Protein AF-A0AA41VBD5-F1 (afdb_monomer_lite)

pLDDT: mean 84.79, std 8.58, range [61.47, 95.75]

Foldseek 3Di:
DKDKDKDFAAWDDCPVVVVVCVVCVVVVLVVCCVVPVVVSVVCVVVCVVVVVVDDDIDGPWMWMWIDDPPDPDTPPDTGTDPDDDD

Secondary structure (DSSP, 8-state):
-EEEEEEEEEEE--HHHHHHHHHHHHHHHHHHHHH-HHHHHHHHHHHHHHHHT----EEEEEEEEEEETT-S---S--EEES----

Sequence (86 aa):
IVTREAVYDGVKDSTSKALLVDRVLPFAQRYIYKSCPDKYLQLKPSVVENLSQLQIVVVNKLSYRYNLEGCKTASNKYLKCRCLLQ

Structure (mmCIF, N/CA/C/O backbone):
data_AF-A0AA41VBD5-F1
#
_entry.id   AF-A0AA41VBD5-F1
#
loop_
_atom_site.group_PDB
_atom_site.id
_atom_site.type_symbol
_atom_site.label_atom_id
_atom_site.label_alt_id
_atom_site.label_comp_id
_atom_site.label_asym_id
_atom_site.label_entity_id
_atom_site.label_seq_id
_atom_site.pdbx_PDB_ins_code
_atom_site.Cartn_x
_atom_site.Cartn_y
_atom_site.Cartn_z
_atom_site.occupancy
_atom_site.B_iso_or_equiv
_atom_site.auth_seq_id
_atom_site.auth_comp_id
_atom_site.auth_asym_id
_atom_site.auth_atom_id
_atom_site.pdbx_PDB_model_num
ATOM 1 N N . ILE A 1 1 ? 18.233 -11.402 10.777 1.00 66.81 1 ILE A N 1
ATOM 2 C CA . ILE A 1 1 ? 16.793 -11.350 10.416 1.00 66.81 1 ILE A CA 1
ATOM 3 C C . ILE A 1 1 ? 16.674 -11.646 8.920 1.00 66.81 1 ILE A C 1
ATOM 5 O O . ILE A 1 1 ? 17.580 -11.273 8.181 1.00 66.81 1 ILE A O 1
ATOM 9 N N . VAL A 1 2 ? 15.645 -12.381 8.476 1.00 73.81 2 VAL A N 1
ATOM 10 C CA . VAL A 1 2 ? 15.407 -12.617 7.038 1.00 73.81 2 VAL A CA 1
ATOM 11 C C . VAL A 1 2 ? 14.565 -11.461 6.501 1.00 73.81 2 VAL A C 1
ATOM 13 O O . VAL A 1 2 ? 13.402 -11.334 6.873 1.00 73.81 2 VAL A O 1
ATOM 16 N N . THR A 1 3 ? 15.139 -10.628 5.639 1.00 81.50 3 THR A N 1
ATOM 17 C CA . THR A 1 3 ? 14.441 -9.522 4.974 1.00 81.50 3 THR A CA 1
ATOM 18 C C . THR A 1 3 ? 14.090 -9.901 3.540 1.00 81.50 3 THR A C 1
ATOM 20 O O . THR A 1 3 ? 14.728 -10.755 2.917 1.00 81.50 3 THR A O 1
ATOM 23 N N . ARG A 1 4 ? 13.015 -9.313 3.014 1.00 83.69 4 ARG A N 1
ATOM 24 C CA . ARG A 1 4 ? 12.541 -9.553 1.650 1.00 83.69 4 ARG A CA 1
ATOM 25 C C . ARG A 1 4 ? 12.845 -8.324 0.816 1.00 83.69 4 ARG A C 1
ATOM 27 O O . ARG A 1 4 ? 12.348 -7.248 1.116 1.00 83.69 4 ARG A O 1
ATOM 34 N N . GLU A 1 5 ? 13.635 -8.499 -0.229 1.00 85.88 5 GLU A N 1
ATOM 35 C CA . GLU A 1 5 ? 13.975 -7.418 -1.147 1.00 85.88 5 GLU A CA 1
ATOM 36 C C . GLU A 1 5 ? 13.181 -7.581 -2.440 1.00 85.88 5 GLU A C 1
ATOM 38 O O . GLU A 1 5 ? 13.182 -8.657 -3.053 1.00 85.88 5 GLU A O 1
ATOM 43 N N . ALA A 1 6 ? 12.487 -6.518 -2.839 1.00 87.50 6 ALA A N 1
ATOM 44 C CA . ALA A 1 6 ? 11.790 -6.444 -4.111 1.00 87.50 6 ALA A CA 1
ATOM 45 C C . ALA A 1 6 ? 12.784 -6.203 -5.252 1.00 87.50 6 ALA A C 1
ATOM 47 O O . ALA A 1 6 ? 13.608 -5.296 -5.194 1.00 87.50 6 ALA A O 1
ATOM 48 N N . VAL A 1 7 ? 12.668 -6.989 -6.319 1.00 87.81 7 VAL A N 1
ATOM 49 C CA . VAL A 1 7 ? 13.442 -6.818 -7.549 1.00 87.81 7 VAL A CA 1
ATOM 50 C C . VAL A 1 7 ? 12.463 -6.722 -8.703 1.00 87.81 7 VAL A C 1
ATOM 52 O O . VAL A 1 7 ? 11.747 -7.684 -9.010 1.00 87.81 7 VAL A O 1
ATOM 55 N N . TYR A 1 8 ? 12.417 -5.547 -9.321 1.00 89.81 8 TYR A N 1
ATOM 56 C CA . TYR A 1 8 ? 11.489 -5.241 -10.396 1.00 89.81 8 TYR A CA 1
ATOM 57 C C . TYR A 1 8 ? 12.181 -4.637 -11.614 1.00 89.81 8 TYR A C 1
ATOM 59 O O . TYR A 1 8 ? 13.225 -4.006 -11.502 1.00 89.81 8 TYR A O 1
ATOM 67 N N . ASP A 1 9 ? 11.571 -4.849 -12.778 1.00 89.38 9 ASP A N 1
ATOM 68 C CA . ASP A 1 9 ? 12.053 -4.350 -14.064 1.00 89.38 9 ASP A CA 1
ATOM 69 C C . ASP A 1 9 ? 10.894 -3.832 -14.931 1.00 89.38 9 ASP A C 1
ATOM 71 O O . ASP A 1 9 ? 9.749 -4.296 -14.825 1.00 89.38 9 ASP A O 1
ATOM 75 N N . GLY A 1 10 ? 11.210 -2.867 -15.795 1.00 89.88 10 GLY A N 1
ATOM 76 C CA . GLY A 1 10 ? 10.279 -2.217 -16.708 1.00 89.88 10 GLY A CA 1
ATOM 77 C C . GLY A 1 10 ? 9.193 -1.441 -15.973 1.00 89.88 10 GLY A C 1
ATOM 78 O O . GLY A 1 10 ? 8.023 -1.826 -16.033 1.00 89.88 10 GLY A O 1
ATOM 79 N N . VAL A 1 11 ? 9.588 -0.376 -15.267 1.00 90.19 11 VAL A N 1
ATOM 80 C CA . VAL A 1 11 ? 8.657 0.552 -14.609 1.00 90.19 11 VAL A CA 1
ATOM 81 C C . VAL A 1 11 ? 7.754 1.198 -15.660 1.00 90.19 11 VAL A C 1
ATOM 83 O O . VAL A 1 11 ? 8.210 1.637 -16.715 1.00 90.19 11 VAL A O 1
ATOM 86 N N . LYS A 1 12 ? 6.457 1.227 -15.371 1.00 90.75 12 LYS A N 1
ATOM 87 C CA . LYS A 1 12 ? 5.407 1.813 -16.202 1.00 90.75 12 LYS A CA 1
ATOM 88 C C . LYS A 1 12 ? 4.710 2.936 -15.454 1.00 90.75 12 LYS A C 1
ATOM 90 O O . LYS A 1 12 ? 4.758 2.994 -14.227 1.00 90.75 12 LYS A O 1
ATOM 95 N N . ASP A 1 13 ? 4.010 3.773 -16.215 1.00 91.00 13 ASP A N 1
ATOM 96 C CA . ASP A 1 13 ? 3.126 4.779 -15.645 1.00 91.00 13 ASP A CA 1
ATOM 97 C C . ASP A 1 13 ? 2.099 4.129 -14.701 1.00 91.00 13 ASP A C 1
ATOM 99 O O . ASP A 1 13 ? 1.353 3.215 -15.074 1.00 91.00 13 ASP A O 1
ATOM 103 N N . SER A 1 14 ? 2.103 4.589 -13.453 1.00 90.25 14 SER A N 1
ATOM 104 C CA . SER A 1 14 ? 1.227 4.126 -12.387 1.00 90.25 14 SER A CA 1
ATOM 105 C C . SER A 1 14 ? 0.169 5.158 -12.007 1.00 90.25 14 SER A C 1
ATOM 107 O O . SER A 1 14 ? -0.664 4.847 -11.155 1.00 90.25 14 SER A O 1
ATOM 109 N N . THR A 1 15 ? 0.122 6.335 -12.651 1.00 90.88 15 THR A N 1
ATOM 110 C CA . THR A 1 15 ? -0.767 7.443 -12.268 1.00 90.88 15 THR A CA 1
ATOM 111 C C . THR A 1 15 ? -2.230 7.013 -12.192 1.00 90.88 15 THR A C 1
ATOM 113 O O . THR A 1 15 ? -2.906 7.296 -11.207 1.00 90.88 15 THR A O 1
ATOM 116 N N . SER A 1 16 ? -2.727 6.253 -13.171 1.00 91.25 16 SER A N 1
ATOM 117 C CA . SER A 1 16 ? -4.116 5.763 -13.150 1.00 91.25 16 SER A CA 1
ATOM 118 C C . SER A 1 16 ? -4.418 4.841 -11.960 1.00 91.25 16 SER A C 1
ATOM 120 O O . SER A 1 16 ? -5.499 4.910 -11.372 1.00 91.25 16 SER A O 1
ATOM 122 N N . LYS A 1 17 ? -3.464 3.981 -11.581 1.00 89.81 17 LYS A N 1
ATOM 123 C CA . LYS A 1 17 ? -3.585 3.077 -10.430 1.00 89.81 17 LYS A CA 1
ATOM 124 C C . LYS A 1 17 ? -3.457 3.840 -9.117 1.00 89.81 17 LYS A C 1
ATOM 126 O O . LYS A 1 17 ? -4.228 3.558 -8.205 1.00 89.81 17 LYS A O 1
ATOM 131 N N . ALA A 1 18 ? -2.550 4.811 -9.052 1.00 89.00 18 ALA A N 1
ATOM 132 C CA . ALA A 1 18 ? -2.387 5.697 -7.909 1.00 89.00 18 ALA A CA 1
ATOM 133 C C . ALA A 1 18 ? -3.673 6.477 -7.625 1.00 89.00 18 ALA A C 1
ATOM 135 O O . ALA A 1 18 ? -4.251 6.322 -6.555 1.00 89.00 18 ALA A O 1
ATOM 136 N N . LEU A 1 19 ? -4.220 7.154 -8.638 1.00 90.50 19 LEU A N 1
ATOM 137 C C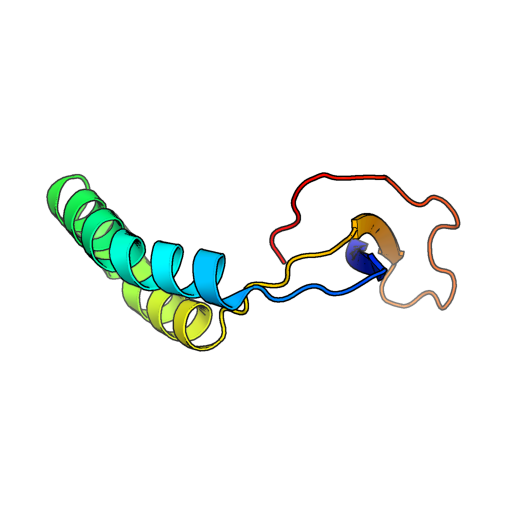A . LEU A 1 19 ? -5.483 7.888 -8.529 1.00 90.50 19 LEU A CA 1
ATOM 138 C C . LEU A 1 19 ? -6.654 7.003 -8.090 1.00 90.50 19 LEU A C 1
ATOM 140 O O . LEU A 1 19 ? -7.546 7.456 -7.373 1.00 90.50 19 LEU A O 1
ATOM 144 N N . LEU A 1 20 ? -6.688 5.743 -8.531 1.00 91.69 20 LEU A N 1
ATOM 145 C CA . LEU A 1 20 ? -7.718 4.804 -8.097 1.00 91.69 20 LEU A CA 1
ATOM 146 C C . LEU A 1 20 ? -7.577 4.468 -6.609 1.00 91.69 20 LEU A C 1
ATOM 148 O O . LEU A 1 20 ? -8.579 4.465 -5.896 1.00 91.69 20 LEU A O 1
ATOM 152 N N . VAL A 1 21 ? -6.358 4.212 -6.131 1.00 89.00 21 VAL A N 1
ATOM 153 C CA . VAL A 1 21 ? -6.111 3.948 -4.708 1.00 89.00 21 VAL A CA 1
ATOM 154 C C . VAL A 1 21 ? -6.421 5.181 -3.868 1.00 89.00 21 VAL A C 1
ATOM 156 O O . VAL A 1 21 ? -7.157 5.049 -2.895 1.00 89.00 21 VAL A O 1
ATOM 159 N N . ASP A 1 22 ? -5.986 6.370 -4.285 1.00 88.50 22 ASP A N 1
ATOM 160 C CA . ASP A 1 22 ? -6.272 7.633 -3.591 1.00 88.50 22 ASP A CA 1
ATOM 161 C C . ASP A 1 22 ? -7.775 7.882 -3.448 1.00 88.50 22 ASP A C 1
ATOM 163 O O . ASP A 1 22 ? -8.247 8.379 -2.425 1.00 88.50 22 ASP A O 1
ATOM 167 N N . ARG A 1 23 ? -8.559 7.489 -4.459 1.00 90.69 23 ARG A N 1
ATOM 168 C CA . ARG A 1 23 ? -10.019 7.592 -4.409 1.00 90.69 23 ARG A CA 1
ATOM 169 C C . ARG A 1 23 ? -10.654 6.550 -3.502 1.00 90.69 23 ARG A C 1
ATOM 171 O O . ARG A 1 23 ? -11.613 6.884 -2.821 1.00 90.69 23 ARG A O 1
ATOM 178 N N . VAL A 1 24 ? -10.177 5.305 -3.504 1.00 93.31 24 VAL A N 1
ATOM 179 C CA . VAL A 1 24 ? -10.808 4.187 -2.773 1.00 93.31 24 VAL A CA 1
ATOM 180 C C . VAL A 1 24 ? -10.399 4.150 -1.298 1.00 93.31 24 VAL A C 1
ATOM 182 O O . VAL A 1 24 ? -11.203 3.773 -0.441 1.00 93.31 24 VAL A O 1
ATOM 185 N N . LEU A 1 25 ? -9.175 4.563 -0.980 1.00 89.44 25 LEU A N 1
ATOM 186 C CA . LEU A 1 25 ? -8.591 4.481 0.357 1.00 89.44 25 LEU A CA 1
ATOM 187 C C . LEU A 1 25 ? -9.436 5.185 1.440 1.00 89.44 25 LEU A C 1
ATOM 189 O O . LEU A 1 25 ? -9.711 4.542 2.458 1.00 89.44 25 LEU A O 1
ATOM 193 N N . PRO A 1 26 ? -9.954 6.415 1.241 1.00 90.00 26 PRO A N 1
ATOM 194 C CA . PRO A 1 26 ? -10.825 7.063 2.224 1.00 90.00 26 PRO A CA 1
ATOM 195 C C . PRO A 1 26 ? -12.120 6.285 2.492 1.00 90.00 26 PRO A C 1
ATOM 197 O O . PRO A 1 26 ? -12.604 6.241 3.626 1.00 90.00 26 PRO A O 1
ATOM 200 N N . PHE A 1 27 ? -12.687 5.632 1.471 1.00 93.94 27 PHE A N 1
ATOM 201 C CA . PHE A 1 27 ? -13.888 4.810 1.643 1.00 93.94 27 PHE A CA 1
ATOM 202 C C . PHE A 1 27 ? -13.590 3.551 2.455 1.00 93.94 27 PHE A C 1
ATOM 204 O O . PHE A 1 27 ? -14.362 3.215 3.355 1.00 93.94 27 PHE A O 1
ATOM 211 N N . ALA A 1 28 ? -12.457 2.893 2.193 1.00 91.19 28 ALA A N 1
ATOM 212 C CA . ALA A 1 28 ? -12.012 1.742 2.973 1.00 91.19 28 ALA A CA 1
ATOM 213 C C . ALA A 1 28 ? -11.756 2.126 4.441 1.00 91.19 28 ALA A C 1
ATOM 215 O O . ALA A 1 28 ? -12.248 1.454 5.347 1.00 91.19 28 ALA A O 1
ATOM 216 N N . GLN A 1 29 ? -11.076 3.251 4.687 1.00 90.50 29 GLN A N 1
ATOM 217 C CA . GLN A 1 29 ? -10.863 3.788 6.035 1.00 90.50 29 GLN A CA 1
ATOM 218 C C . GLN A 1 29 ? -12.189 4.058 6.755 1.00 90.50 29 GLN A C 1
ATOM 220 O O . GLN A 1 29 ? -12.369 3.648 7.902 1.00 90.50 29 GLN A O 1
ATOM 225 N N . ARG A 1 30 ? -13.155 4.690 6.074 1.00 93.38 30 ARG A N 1
ATOM 226 C CA . ARG A 1 30 ? -14.483 4.968 6.638 1.00 93.38 30 ARG A CA 1
ATOM 227 C C . ARG A 1 30 ? -15.250 3.691 6.970 1.00 93.38 30 ARG A C 1
ATOM 229 O O . ARG A 1 30 ? -15.933 3.647 7.991 1.00 93.38 30 ARG A O 1
ATOM 236 N N . TYR A 1 31 ? -15.161 2.675 6.116 1.00 94.88 31 TYR A N 1
ATOM 237 C CA . TYR A 1 31 ? -15.784 1.379 6.362 1.00 94.88 31 TYR A CA 1
ATOM 238 C C . TYR A 1 31 ? -15.187 0.710 7.603 1.00 94.88 31 TYR A C 1
ATOM 240 O O . TYR A 1 31 ? -15.924 0.373 8.525 1.00 94.88 31 TYR A O 1
ATOM 248 N N . ILE A 1 32 ? -13.857 0.610 7.680 1.00 91.69 32 ILE A N 1
ATOM 249 C CA . ILE A 1 32 ? -13.164 -0.011 8.818 1.00 91.69 32 ILE A CA 1
ATOM 250 C C . ILE A 1 32 ? -13.463 0.747 10.114 1.00 91.69 32 ILE A C 1
ATOM 252 O O . ILE A 1 32 ? -13.742 0.114 11.128 1.00 91.69 32 ILE A O 1
ATOM 256 N N . TYR A 1 33 ? -13.478 2.082 10.080 1.00 93.38 33 TYR A N 1
ATOM 257 C CA . TYR A 1 33 ? -13.850 2.891 11.239 1.00 93.38 33 TYR A CA 1
ATOM 258 C C . TYR A 1 33 ? -15.273 2.593 11.729 1.00 93.38 33 TYR A C 1
ATOM 260 O O . TYR A 1 33 ? -15.495 2.492 12.931 1.00 93.38 33 TYR A O 1
ATOM 268 N N . LYS A 1 34 ? -16.236 2.404 10.816 1.00 95.56 34 LYS A N 1
ATOM 269 C CA . LYS A 1 34 ? -17.611 2.030 11.181 1.00 95.56 34 LYS A CA 1
ATOM 270 C C . LYS A 1 34 ? -17.716 0.605 11.723 1.00 95.56 34 LYS A C 1
ATOM 272 O O . LYS A 1 34 ? -18.500 0.369 12.633 1.00 95.56 34 LYS A O 1
ATOM 277 N N . SER A 1 35 ? -16.973 -0.339 11.152 1.00 95.75 35 SER A N 1
ATOM 278 C CA . SER A 1 35 ? -17.058 -1.754 11.525 1.00 95.75 35 SER A CA 1
ATOM 279 C C . SER A 1 35 ? -16.262 -2.095 12.787 1.00 95.75 35 SER A C 1
ATOM 281 O O . SER A 1 35 ? -16.662 -2.981 13.536 1.00 95.75 35 SER A O 1
ATOM 283 N N . CYS A 1 36 ? -15.120 -1.443 13.011 1.00 94.12 36 CYS A N 1
ATOM 284 C CA . CYS A 1 36 ? -14.173 -1.740 14.089 1.00 94.12 36 CYS A CA 1
ATOM 285 C C . CYS A 1 36 ? -13.455 -0.455 14.563 1.00 94.12 36 CYS A C 1
ATOM 287 O O . CYS A 1 36 ? -12.243 -0.320 14.349 1.00 94.12 36 CYS A O 1
ATOM 289 N N . PRO A 1 37 ? -14.166 0.489 15.207 1.00 92.81 37 PRO A N 1
ATOM 290 C CA . PRO A 1 37 ? -13.614 1.796 15.569 1.00 92.81 37 PRO A CA 1
ATOM 291 C C . PRO A 1 37 ? -12.394 1.694 16.491 1.00 92.81 37 PRO A C 1
ATOM 293 O O . PRO A 1 37 ? -11.398 2.368 16.242 1.00 92.81 37 PRO A O 1
ATOM 296 N N . ASP A 1 38 ? -12.413 0.804 17.486 1.00 94.50 38 ASP A N 1
ATOM 297 C CA . ASP A 1 38 ? -11.320 0.680 18.463 1.00 94.50 38 ASP A CA 1
ATOM 298 C C . ASP A 1 38 ? -10.009 0.225 17.812 1.00 94.50 38 ASP A C 1
ATOM 300 O O . ASP A 1 38 ? -8.956 0.834 18.005 1.00 94.50 38 ASP A O 1
ATOM 304 N N . LYS A 1 39 ? -10.079 -0.814 16.967 1.00 90.62 39 LYS A N 1
ATOM 305 C CA . LYS A 1 39 ? -8.918 -1.320 16.214 1.00 90.62 39 LYS A CA 1
ATOM 306 C C . LYS A 1 39 ? -8.402 -0.271 15.237 1.00 90.62 39 LYS A C 1
ATOM 308 O O . LYS A 1 39 ? -7.195 -0.103 15.095 1.00 90.62 39 LYS A O 1
ATOM 313 N N . TYR A 1 40 ? -9.312 0.443 14.576 1.00 90.75 40 TYR A N 1
ATOM 314 C CA . TYR A 1 40 ? -8.936 1.516 13.668 1.00 90.75 40 TYR A CA 1
ATOM 315 C C . TYR A 1 40 ? -8.200 2.637 14.402 1.00 90.75 40 TYR A C 1
ATOM 317 O O . TYR A 1 40 ? -7.159 3.072 13.932 1.00 90.75 40 TYR A O 1
ATOM 325 N N . LEU A 1 41 ? -8.697 3.089 15.555 1.00 91.25 41 LEU A N 1
ATOM 326 C CA . LEU A 1 41 ? -8.086 4.180 16.317 1.00 91.25 41 LEU A CA 1
ATOM 327 C C . LEU A 1 41 ? -6.704 3.815 16.867 1.00 91.25 41 LEU A C 1
ATOM 329 O O . LEU A 1 41 ? -5.813 4.658 16.825 1.00 91.25 41 LEU A O 1
ATOM 333 N N . GLN A 1 42 ? -6.502 2.569 17.309 1.00 91.69 42 GLN A N 1
ATOM 334 C CA . GLN A 1 42 ? -5.183 2.079 17.730 1.00 91.69 42 GLN A CA 1
ATOM 335 C C . GLN A 1 42 ? -4.174 2.061 16.572 1.00 91.69 42 GLN A C 1
ATOM 337 O O . GLN A 1 42 ? -3.009 2.396 16.760 1.00 91.69 42 GLN A O 1
ATOM 342 N N . LEU A 1 43 ? -4.621 1.694 15.367 1.00 85.69 43 LEU A N 1
ATOM 343 C CA . LEU A 1 43 ? -3.768 1.596 14.178 1.00 85.69 43 LEU A CA 1
ATOM 344 C C . LEU A 1 43 ? -3.614 2.928 13.429 1.00 85.69 43 LEU A C 1
ATOM 346 O O . LEU A 1 43 ? -2.656 3.102 12.684 1.00 85.69 43 LEU A O 1
ATOM 350 N N . LYS A 1 44 ? -4.539 3.878 13.595 1.00 86.19 44 LYS A N 1
ATOM 351 C CA . LYS A 1 44 ? -4.601 5.117 12.807 1.00 86.19 44 LYS A CA 1
ATOM 352 C C . LYS A 1 44 ? -3.285 5.909 12.797 1.00 86.19 44 LYS A C 1
ATOM 354 O O . LYS A 1 44 ? -2.921 6.337 11.706 1.00 86.19 44 LYS A O 1
ATOM 359 N N . PRO A 1 45 ? -2.569 6.123 13.920 1.00 82.69 45 PRO A N 1
ATOM 360 C CA . PRO A 1 45 ? -1.343 6.922 13.906 1.00 82.69 45 PRO A CA 1
ATOM 361 C C . PRO A 1 45 ? -0.276 6.338 12.972 1.00 82.69 45 PRO A C 1
ATOM 363 O O . PRO A 1 45 ? 0.199 7.036 12.081 1.00 82.69 45 PRO A O 1
ATOM 366 N N . SER A 1 46 ? 0.012 5.038 13.100 1.00 81.81 46 SER A N 1
ATOM 367 C CA . SER A 1 46 ? 0.994 4.353 12.251 1.00 81.81 46 SER A CA 1
ATOM 368 C C . SER A 1 46 ? 0.500 4.186 10.816 1.00 81.81 46 SER A C 1
ATOM 370 O O . SER A 1 46 ? 1.271 4.307 9.871 1.00 81.81 46 SER 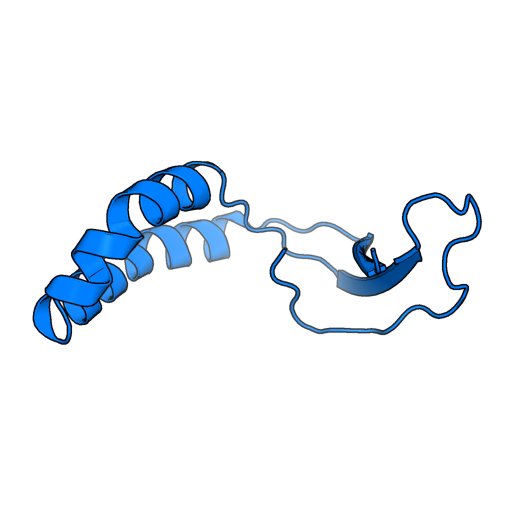A O 1
ATOM 372 N N . VAL A 1 47 ? -0.799 3.953 10.623 1.00 80.88 47 VAL A N 1
ATOM 373 C CA . VAL A 1 47 ? -1.407 3.856 9.293 1.00 80.88 47 VAL A CA 1
ATOM 374 C C . VAL A 1 47 ? -1.312 5.184 8.544 1.00 80.88 47 VAL A C 1
ATOM 376 O O . VAL A 1 47 ? -0.992 5.172 7.365 1.00 80.88 47 VAL A O 1
ATOM 379 N N . VAL A 1 48 ? -1.556 6.327 9.189 1.00 79.00 48 VAL A N 1
ATOM 380 C CA . VAL A 1 48 ? -1.453 7.645 8.537 1.00 79.00 48 VAL A CA 1
ATOM 381 C C . VAL A 1 48 ? -0.015 7.929 8.108 1.00 79.00 48 VAL A C 1
ATOM 383 O O . VAL A 1 48 ? 0.205 8.340 6.970 1.00 79.00 48 VAL A O 1
ATOM 386 N N . GLU A 1 49 ? 0.951 7.665 8.985 1.00 81.75 49 GLU A N 1
ATOM 387 C CA . GLU A 1 49 ? 2.372 7.839 8.684 1.00 81.75 49 GLU A CA 1
ATOM 388 C C . GLU A 1 49 ? 2.815 6.937 7.522 1.00 81.75 49 GLU A C 1
ATOM 390 O O . GLU A 1 49 ? 3.329 7.433 6.520 1.00 81.75 49 GLU A O 1
ATOM 395 N N . ASN A 1 50 ? 2.492 5.643 7.572 1.00 80.44 50 ASN A N 1
ATOM 396 C CA . ASN A 1 50 ? 2.828 4.690 6.510 1.00 80.44 50 ASN A CA 1
ATOM 397 C C . ASN A 1 50 ? 2.131 5.016 5.179 1.00 80.44 50 ASN A C 1
ATOM 399 O O . ASN A 1 50 ? 2.733 4.900 4.114 1.00 80.44 50 ASN A O 1
ATOM 403 N N . LEU A 1 51 ? 0.862 5.440 5.214 1.00 81.25 51 LEU A N 1
ATOM 404 C CA . LEU A 1 51 ? 0.118 5.802 4.005 1.00 81.25 51 LEU A CA 1
ATOM 405 C C . LEU A 1 51 ? 0.651 7.083 3.361 1.00 81.25 51 LEU A C 1
ATOM 407 O O . LEU A 1 51 ? 0.608 7.193 2.140 1.00 81.25 51 LEU A O 1
ATOM 411 N N . SER A 1 52 ? 1.188 8.022 4.146 1.00 79.25 52 SER A N 1
ATOM 412 C CA . SER A 1 52 ? 1.825 9.231 3.603 1.00 79.25 52 SER A CA 1
ATOM 413 C C . SER A 1 52 ? 3.072 8.927 2.762 1.00 79.25 52 SER A C 1
ATOM 415 O O . SER A 1 52 ? 3.431 9.705 1.882 1.00 79.25 52 SER A O 1
ATOM 417 N N . GLN A 1 53 ? 3.698 7.772 2.999 1.00 82.81 53 GLN A N 1
ATOM 418 C CA . GLN A 1 53 ? 4.886 7.298 2.290 1.00 82.81 53 GLN A CA 1
ATOM 419 C C . GLN A 1 53 ? 4.558 6.232 1.232 1.00 82.81 53 GLN A C 1
ATOM 421 O O . GLN A 1 53 ? 5.463 5.718 0.571 1.00 82.81 53 GLN A O 1
ATOM 426 N N . LEU A 1 54 ? 3.278 5.887 1.057 1.00 83.81 54 LEU A N 1
ATOM 427 C CA . LEU A 1 54 ? 2.853 4.842 0.137 1.00 83.81 54 LEU A CA 1
ATOM 428 C C . LEU A 1 54 ? 3.135 5.258 -1.311 1.00 83.81 54 LEU A C 1
ATOM 430 O O . LEU A 1 54 ? 2.647 6.278 -1.791 1.00 83.81 54 LEU A O 1
ATOM 434 N N . GLN A 1 55 ? 3.871 4.415 -2.033 1.00 86.00 55 GLN A N 1
ATOM 435 C CA . GLN A 1 55 ? 4.132 4.589 -3.458 1.00 86.00 55 GLN A CA 1
ATOM 436 C C . GLN A 1 55 ? 3.570 3.412 -4.245 1.00 86.00 55 GLN A C 1
ATOM 438 O O . GLN A 1 55 ? 3.734 2.249 -3.874 1.00 86.00 55 GLN A O 1
ATOM 443 N N . ILE A 1 56 ? 2.919 3.716 -5.366 1.00 86.69 56 ILE A N 1
ATOM 444 C CA . ILE A 1 56 ? 2.370 2.704 -6.265 1.00 86.69 56 ILE A CA 1
ATOM 445 C C . ILE A 1 56 ? 3.254 2.644 -7.497 1.00 86.69 56 ILE A C 1
ATOM 447 O O . ILE A 1 56 ? 3.326 3.590 -8.279 1.00 86.69 56 ILE A O 1
ATOM 451 N N . VAL A 1 57 ? 3.906 1.500 -7.675 1.00 87.56 57 VAL A N 1
ATOM 452 C CA . VAL A 1 57 ? 4.810 1.246 -8.794 1.00 87.56 57 VAL A CA 1
ATOM 453 C C . VAL A 1 57 ? 4.246 0.096 -9.620 1.00 87.56 57 VAL A C 1
ATOM 455 O O . VAL A 1 57 ? 3.951 -0.980 -9.099 1.00 87.56 57 VAL A O 1
ATOM 458 N N . VAL A 1 58 ? 4.072 0.325 -10.921 1.00 86.94 58 VAL A N 1
ATOM 459 C CA . VAL A 1 58 ? 3.628 -0.699 -11.872 1.00 86.94 58 VAL A CA 1
ATOM 460 C C . VAL A 1 58 ? 4.838 -1.151 -12.673 1.00 86.94 58 VAL A C 1
ATOM 462 O O . VAL A 1 58 ? 5.556 -0.328 -13.229 1.00 86.94 58 VAL A O 1
ATOM 465 N N . VAL A 1 59 ? 5.077 -2.459 -12.723 1.00 89.94 59 VAL A N 1
ATOM 466 C CA . VAL A 1 59 ? 6.279 -3.048 -13.335 1.00 89.94 59 VAL A CA 1
ATOM 467 C C . VAL A 1 59 ? 5.907 -4.200 -14.258 1.00 89.94 59 VAL A C 1
ATOM 469 O O . VAL A 1 59 ? 4.890 -4.867 -14.059 1.00 89.94 59 VAL A O 1
ATOM 472 N N . ASN A 1 60 ? 6.735 -4.459 -15.268 1.00 89.25 60 ASN A N 1
ATOM 473 C CA . ASN A 1 60 ? 6.554 -5.594 -16.176 1.00 89.25 60 ASN A CA 1
ATOM 474 C C . ASN A 1 60 ? 6.849 -6.927 -15.491 1.00 89.25 60 ASN A C 1
ATOM 476 O O . ASN A 1 60 ? 6.138 -7.917 -15.682 1.00 89.25 60 ASN A O 1
ATOM 480 N N . LYS A 1 61 ? 7.918 -6.956 -14.696 1.00 90.38 61 LYS A N 1
ATOM 481 C CA . LYS A 1 61 ? 8.356 -8.143 -13.975 1.00 90.38 61 LYS A CA 1
ATOM 482 C C . LYS A 1 61 ? 8.614 -7.756 -12.532 1.00 90.38 61 LYS A C 1
ATOM 484 O O . LYS A 1 61 ? 9.433 -6.886 -12.268 1.00 90.38 61 LYS A O 1
ATOM 489 N N . LEU A 1 62 ? 7.925 -8.432 -11.619 1.00 91.25 62 LEU A N 1
ATOM 490 C CA . LEU A 1 62 ? 8.162 -8.333 -10.187 1.00 91.25 62 LEU A CA 1
ATOM 491 C C . LEU A 1 62 ? 8.635 -9.687 -9.666 1.00 91.25 62 LEU A C 1
ATOM 493 O O . LEU A 1 62 ? 8.076 -10.747 -9.969 1.00 91.25 62 LEU A O 1
ATOM 497 N N . SER A 1 63 ? 9.695 -9.640 -8.882 1.00 89.19 63 SER A N 1
ATOM 498 C CA . SER A 1 63 ? 10.229 -10.775 -8.156 1.00 89.19 63 SER A CA 1
ATOM 499 C C . SER A 1 63 ? 10.735 -10.319 -6.801 1.00 89.19 63 SER A C 1
ATOM 501 O O . SER A 1 63 ? 10.841 -9.125 -6.532 1.00 89.19 63 SER A O 1
ATOM 503 N N . TYR A 1 64 ? 11.040 -11.270 -5.935 1.00 89.00 64 TYR A N 1
ATOM 504 C CA . TYR A 1 64 ? 11.684 -10.976 -4.672 1.00 89.00 64 TYR A CA 1
ATOM 505 C C . TYR A 1 64 ? 12.743 -12.015 -4.355 1.00 89.00 64 TYR A C 1
ATOM 507 O O . TYR A 1 64 ? 12.679 -13.154 -4.831 1.00 89.00 64 TYR A O 1
ATOM 515 N N . ARG A 1 65 ? 13.685 -11.624 -3.505 1.00 88.81 65 ARG A N 1
ATOM 516 C CA . ARG A 1 65 ? 14.669 -12.527 -2.912 1.00 88.81 65 ARG A CA 1
ATOM 517 C C . ARG A 1 65 ? 14.721 -12.329 -1.404 1.00 88.81 65 ARG A C 1
ATOM 519 O O . ARG A 1 65 ? 14.320 -11.287 -0.887 1.00 88.81 65 ARG A O 1
ATOM 526 N N . TYR A 1 66 ? 15.177 -13.362 -0.709 1.00 84.50 66 TYR A N 1
ATOM 527 C CA . TYR A 1 66 ? 15.424 -13.302 0.725 1.00 84.50 66 TYR A CA 1
ATOM 528 C C . TYR A 1 66 ? 16.875 -12.905 0.977 1.00 84.50 66 TYR A C 1
ATOM 530 O O . TYR A 1 66 ? 17.790 -13.518 0.420 1.00 84.50 66 TYR A O 1
ATOM 538 N N . ASN A 1 67 ? 17.062 -11.924 1.850 1.00 78.31 67 ASN A N 1
ATOM 539 C CA . ASN A 1 67 ? 18.357 -11.480 2.332 1.00 78.31 67 ASN A CA 1
ATOM 540 C C . ASN A 1 67 ? 18.474 -11.826 3.816 1.00 78.31 67 ASN A C 1
ATOM 542 O O . ASN A 1 67 ? 17.519 -11.695 4.580 1.00 78.31 67 ASN A O 1
ATOM 546 N N . LEU A 1 68 ? 19.646 -12.298 4.227 1.00 79.31 68 LEU A N 1
ATOM 547 C CA . LEU A 1 68 ? 19.971 -12.502 5.634 1.00 79.31 68 LEU A CA 1
ATOM 548 C C . LEU A 1 68 ? 20.751 -11.278 6.106 1.00 79.31 68 LEU A C 1
ATOM 550 O O . LEU A 1 68 ? 21.886 -11.073 5.681 1.00 79.31 68 LEU A O 1
ATOM 554 N N . GLU A 1 69 ? 20.152 -10.460 6.971 1.00 68.12 69 GLU A N 1
ATOM 555 C CA . GLU A 1 69 ? 20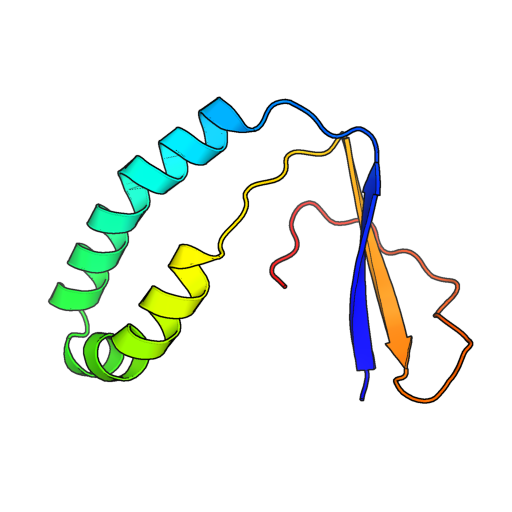.865 -9.330 7.576 1.00 68.12 69 GLU A CA 1
ATOM 556 C C . GLU A 1 69 ? 22.139 -9.809 8.283 1.00 68.12 69 GLU A C 1
ATOM 558 O O . GLU A 1 69 ? 22.094 -10.741 9.088 1.00 68.12 69 GLU A O 1
ATOM 563 N N . GLY A 1 70 ? 23.270 -9.173 7.958 1.00 66.62 70 GLY A N 1
ATOM 564 C CA . GLY A 1 70 ? 24.606 -9.530 8.449 1.00 66.62 70 GLY A CA 1
ATOM 565 C C . GLY A 1 70 ? 25.418 -10.426 7.505 1.00 66.62 70 GLY A C 1
ATOM 566 O O . GLY A 1 70 ? 26.631 -10.535 7.668 1.00 66.62 70 GLY A O 1
ATOM 567 N N . CYS A 1 71 ? 24.796 -11.014 6.478 1.00 63.09 71 CYS A N 1
ATOM 568 C CA . CYS A 1 71 ? 25.488 -11.782 5.447 1.00 63.09 71 CYS A CA 1
ATOM 569 C C . CYS A 1 71 ? 25.471 -11.002 4.124 1.00 63.09 71 CYS A C 1
ATOM 571 O O . CYS A 1 71 ? 24.410 -10.626 3.634 1.00 63.09 71 CYS A O 1
ATOM 573 N N . LYS A 1 72 ? 26.640 -10.777 3.506 1.00 61.47 72 LYS A N 1
ATOM 574 C CA . LYS A 1 72 ? 26.732 -10.138 2.172 1.00 61.47 72 LYS A CA 1
ATOM 575 C C . LYS A 1 72 ? 26.129 -11.000 1.054 1.00 61.47 72 LYS A C 1
ATOM 577 O O . LYS A 1 72 ? 26.039 -10.562 -0.090 1.00 61.47 72 LYS A O 1
ATOM 582 N N . THR A 1 73 ? 25.743 -12.231 1.372 1.00 62.81 73 THR A N 1
ATOM 583 C CA . THR A 1 73 ? 25.254 -13.222 0.425 1.00 62.81 73 THR A CA 1
ATOM 584 C C . THR A 1 73 ? 23.728 -13.201 0.413 1.00 62.81 73 THR A C 1
ATOM 586 O O . THR A 1 73 ? 23.070 -13.738 1.303 1.00 62.81 73 THR A O 1
ATOM 589 N N . ALA A 1 74 ? 23.153 -12.562 -0.605 1.00 64.31 74 ALA A N 1
ATOM 590 C CA . ALA A 1 74 ? 21.731 -12.689 -0.906 1.00 64.31 74 ALA A CA 1
ATOM 591 C C . ALA A 1 74 ? 21.419 -14.106 -1.418 1.00 64.31 74 ALA A C 1
ATOM 593 O O . ALA A 1 74 ? 22.262 -14.753 -2.047 1.00 64.31 74 ALA A O 1
ATOM 594 N N . SER A 1 75 ? 20.196 -14.593 -1.188 1.00 65.75 75 SER A N 1
ATOM 595 C CA . SER A 1 75 ? 19.742 -15.835 -1.820 1.00 65.75 75 SER A CA 1
ATOM 596 C C . SER A 1 75 ? 19.781 -15.688 -3.343 1.00 65.75 75 SER A C 1
ATOM 598 O O . SER A 1 75 ? 19.223 -14.741 -3.896 1.00 65.75 75 SER A O 1
ATOM 600 N N . ASN A 1 76 ? 20.379 -16.660 -4.039 1.00 67.12 76 ASN A N 1
ATOM 601 C CA . ASN A 1 76 ? 20.422 -16.674 -5.506 1.00 67.12 76 ASN A CA 1
ATOM 602 C C . ASN A 1 76 ? 19.055 -17.024 -6.140 1.00 67.12 76 ASN A C 1
ATOM 604 O O . ASN A 1 76 ? 18.905 -17.055 -7.360 1.00 67.12 76 ASN A O 1
ATOM 608 N N . LYS A 1 77 ? 18.041 -17.331 -5.315 1.00 77.81 77 LYS A N 1
ATOM 609 C CA . LYS A 1 77 ? 16.692 -17.685 -5.768 1.00 77.81 77 LYS A CA 1
ATOM 610 C C . LYS A 1 77 ? 15.804 -16.443 -5.833 1.00 77.81 77 LYS A C 1
ATOM 612 O O . LYS A 1 77 ? 15.436 -15.884 -4.801 1.00 77.81 77 LYS A O 1
ATOM 617 N N . TYR A 1 78 ? 15.402 -16.086 -7.050 1.00 80.31 78 TYR A N 1
ATOM 618 C CA . TYR A 1 78 ? 14.385 -15.073 -7.323 1.00 80.31 78 TYR A CA 1
ATOM 619 C C . TYR A 1 78 ? 13.018 -15.734 -7.468 1.00 80.31 78 TYR A C 1
ATOM 621 O O . TYR A 1 78 ? 12.826 -16.620 -8.301 1.00 80.31 78 TYR A O 1
ATOM 629 N N . LEU A 1 79 ? 12.053 -15.283 -6.676 1.00 85.44 79 LEU A N 1
ATOM 630 C CA . LEU A 1 79 ? 10.684 -15.780 -6.719 1.00 85.44 79 LEU A CA 1
ATOM 631 C C . LEU A 1 79 ? 9.796 -14.748 -7.409 1.00 85.44 79 LEU A C 1
ATOM 633 O O . LEU A 1 79 ? 9.662 -13.618 -6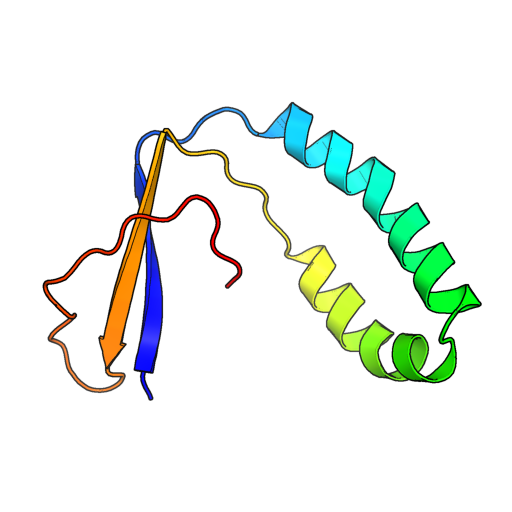.944 1.00 85.44 79 LEU A O 1
ATOM 637 N N . LYS A 1 80 ? 9.202 -15.129 -8.546 1.00 87.62 80 LYS A N 1
ATOM 638 C CA . LYS A 1 80 ? 8.279 -14.270 -9.300 1.00 87.62 80 LYS A CA 1
ATOM 639 C C . LYS A 1 80 ? 6.997 -14.071 -8.496 1.00 87.62 80 LYS A C 1
ATOM 641 O O . LYS A 1 80 ? 6.402 -15.040 -8.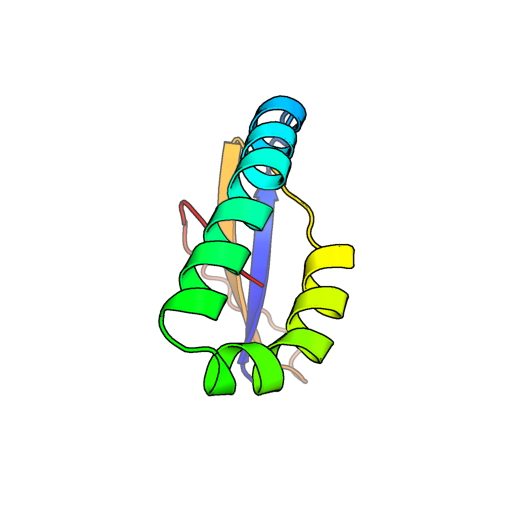029 1.00 87.62 80 LYS A O 1
ATOM 646 N N . CYS A 1 81 ? 6.533 -12.833 -8.389 1.00 85.56 81 CYS A N 1
ATOM 647 C CA . CYS A 1 81 ? 5.255 -12.522 -7.761 1.00 85.56 81 CYS A CA 1
ATOM 648 C C . CYS A 1 81 ? 4.484 -11.476 -8.569 1.00 85.56 81 CYS A C 1
ATOM 650 O O . CYS A 1 81 ? 5.013 -10.840 -9.476 1.00 85.56 81 CYS A O 1
ATOM 652 N N . ARG A 1 82 ? 3.186 -11.359 -8.277 1.00 83.88 82 ARG A N 1
ATOM 653 C CA . ARG A 1 82 ? 2.298 -10.366 -8.906 1.00 83.88 82 ARG A CA 1
ATOM 654 C C . ARG A 1 82 ? 2.130 -9.113 -8.051 1.00 83.88 82 ARG A C 1
ATOM 656 O O . ARG A 1 82 ? 1.789 -8.064 -8.577 1.00 83.88 82 ARG A O 1
ATOM 663 N N . CYS A 1 83 ? 2.364 -9.236 -6.750 1.00 79.25 83 CYS A N 1
ATOM 664 C CA . CYS A 1 83 ? 2.316 -8.151 -5.786 1.00 79.25 83 CYS A CA 1
ATOM 665 C C . CYS A 1 83 ? 3.355 -8.393 -4.689 1.00 79.25 83 CYS A C 1
ATOM 667 O O . CYS A 1 83 ? 3.731 -9.537 -4.404 1.00 79.25 83 CYS A O 1
ATOM 669 N N . LEU A 1 84 ? 3.820 -7.303 -4.091 1.00 81.00 84 LEU A N 1
ATOM 670 C CA . LEU A 1 84 ? 4.667 -7.317 -2.914 1.00 81.00 84 LEU A CA 1
ATOM 671 C C . LEU A 1 84 ? 4.330 -6.074 -2.091 1.00 81.00 84 LEU A C 1
ATOM 673 O O . LEU A 1 84 ? 4.339 -4.969 -2.620 1.00 81.00 84 LEU A O 1
ATOM 677 N N . LEU A 1 85 ? 3.972 -6.295 -0.830 1.00 74.75 85 LEU A N 1
ATOM 678 C CA . LEU A 1 85 ? 3.818 -5.252 0.178 1.00 74.75 85 LEU A CA 1
ATOM 679 C C . LEU A 1 85 ? 5.087 -5.300 1.022 1.00 74.75 85 LEU A C 1
ATOM 681 O O . LEU A 1 85 ? 5.484 -6.397 1.437 1.00 74.75 85 LEU A O 1
ATOM 685 N N . GLN A 1 86 ? 5.734 -4.152 1.185 1.00 66.38 86 GLN A N 1
ATOM 686 C CA . GLN A 1 86 ? 6.975 -3.999 1.935 1.00 66.38 86 GLN A CA 1
ATOM 687 C C . GLN A 1 86 ? 6.752 -3.022 3.079 1.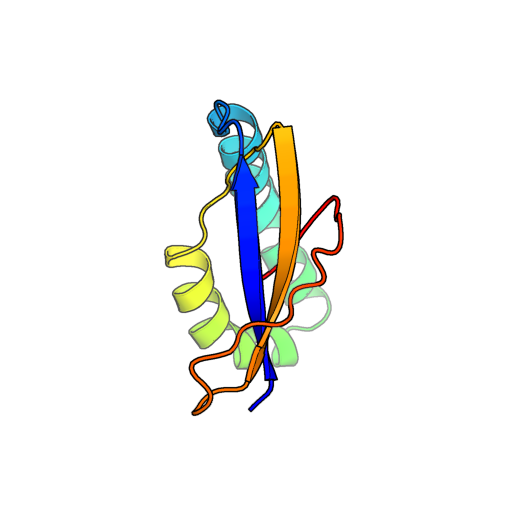00 66.38 86 GLN A C 1
ATOM 689 O O . GLN A 1 86 ? 6.001 -2.047 2.851 1.00 66.38 86 GLN A O 1
#

Organism: Papaver nudicaule (NCBI:txid74823)

Radius of gyration: 16.64 Å; chains: 1; bounding box: 44×27×35 Å